Protein AF-A0A369HAF3-F1 (afdb_monomer_lite)

Foldseek 3Di:
DDDDDDDDDPDDDPDPPPDLQVDKDKDWDADPQRDIDIDIDRSDPPDDDDDDDDHPDPPDPPVPVPPPDDD

Radius of gyration: 28.6 Å; chains: 1; bounding box: 55×34×86 Å

Sequence (71 aa):
MPPPCMTVRPTATPTMVDDCRTRTVCIDYVNSCGIMYGTCVADCDPRPVPTPPPCPKTSTLISSVKAKTTP

pLDDT: mean 76.31, std 15.79, range [40.75, 93.75]

Structure (mmCIF, N/CA/C/O backbone):
data_AF-A0A369HAF3-F1
#
_entry.id   AF-A0A369HAF3-F1
#
loop_
_atom_site.group_PDB
_atom_site.id
_atom_site.type_symbol
_atom_site.label_atom_id
_atom_site.label_alt_id
_atom_site.label_comp_id
_atom_site.label_asym_id
_atom_site.label_entity_id
_atom_site.label_seq_id
_atom_site.pdbx_PDB_ins_code
_atom_site.Cartn_x
_atom_site.Cartn_y
_atom_site.Cartn_z
_atom_site.occupancy
_atom_site.B_iso_or_equiv
_atom_site.auth_seq_id
_atom_site.auth_comp_id
_atom_site.auth_asym_id
_atom_site.auth_atom_id
_atom_site.pdbx_PDB_model_num
ATOM 1 N N . MET A 1 1 ? 39.771 27.084 -49.523 1.00 51.34 1 MET A N 1
ATOM 2 C CA . MET A 1 1 ? 39.189 25.741 -49.318 1.00 51.34 1 MET A CA 1
ATOM 3 C C . MET A 1 1 ? 38.653 25.690 -47.891 1.00 51.34 1 MET A C 1
ATOM 5 O O . MET A 1 1 ? 39.463 25.872 -46.989 1.00 51.34 1 MET A O 1
ATOM 9 N N . PRO A 1 2 ? 37.332 25.598 -47.662 1.00 65.50 2 PRO A N 1
ATOM 10 C CA . PRO A 1 2 ? 36.786 25.493 -46.308 1.00 65.50 2 PRO A CA 1
ATOM 11 C C . PRO A 1 2 ? 37.119 24.114 -45.701 1.00 65.50 2 PRO A C 1
ATOM 13 O O . PRO A 1 2 ? 37.210 23.139 -46.452 1.00 65.50 2 PRO A O 1
ATOM 16 N N . PRO A 1 3 ? 37.344 24.015 -44.378 1.00 69.44 3 PRO A N 1
ATOM 17 C CA . PRO A 1 3 ? 37.674 22.749 -43.730 1.00 69.44 3 PRO A CA 1
ATOM 18 C C . PRO A 1 3 ? 36.476 21.781 -43.765 1.00 69.44 3 PRO A C 1
ATOM 20 O O . PRO A 1 3 ? 35.330 22.231 -43.676 1.00 69.44 3 PRO A O 1
ATOM 23 N N . PRO A 1 4 ? 36.709 20.459 -43.884 1.00 66.69 4 PRO A N 1
ATOM 24 C CA . PRO A 1 4 ? 35.635 19.476 -43.844 1.00 66.69 4 PRO A CA 1
ATOM 25 C C . PRO A 1 4 ? 34.961 19.505 -42.467 1.00 66.69 4 PRO A C 1
ATOM 27 O O . PRO A 1 4 ? 35.611 19.347 -41.435 1.00 66.69 4 PRO A O 1
ATOM 30 N N . CYS A 1 5 ? 33.647 19.726 -42.448 1.00 55.75 5 CYS A N 1
ATOM 31 C CA . CYS A 1 5 ? 32.862 19.729 -41.221 1.00 55.75 5 CYS A CA 1
ATOM 32 C C . CYS A 1 5 ? 32.714 18.284 -40.720 1.00 55.75 5 CYS A C 1
ATOM 34 O O . CYS A 1 5 ? 32.053 17.463 -41.359 1.00 55.75 5 CYS A O 1
ATOM 36 N N . MET A 1 6 ? 33.353 17.945 -39.598 1.00 60.31 6 MET A N 1
ATOM 37 C CA . MET A 1 6 ? 33.173 16.639 -38.967 1.00 60.31 6 MET A CA 1
ATOM 38 C C . MET A 1 6 ? 31.805 16.588 -38.285 1.00 60.31 6 MET A C 1
ATOM 40 O O . MET A 1 6 ? 31.586 17.211 -37.249 1.00 60.31 6 MET A O 1
ATOM 44 N N . THR A 1 7 ? 30.878 15.836 -38.877 1.00 68.44 7 THR A N 1
ATOM 45 C CA . THR A 1 7 ? 29.601 15.489 -38.243 1.00 68.44 7 THR A CA 1
ATOM 46 C C . THR A 1 7 ? 29.872 14.472 -37.137 1.00 68.44 7 THR A C 1
ATOM 48 O O . THR A 1 7 ? 30.009 13.276 -37.394 1.00 68.44 7 THR A O 1
ATOM 51 N N . VAL A 1 8 ? 29.980 14.944 -35.896 1.00 70.12 8 VAL A N 1
ATOM 52 C CA . VAL A 1 8 ? 30.003 14.082 -34.709 1.00 70.12 8 VAL A CA 1
ATOM 53 C C . VAL A 1 8 ? 28.609 13.491 -34.509 1.00 70.12 8 VAL A C 1
ATOM 55 O O . VAL A 1 8 ? 27.650 14.206 -34.224 1.00 70.12 8 VAL A O 1
ATOM 58 N N . ARG A 1 9 ? 28.487 12.172 -34.686 1.00 74.00 9 ARG A N 1
ATOM 59 C CA . ARG A 1 9 ? 27.270 11.423 -34.353 1.00 74.00 9 ARG A CA 1
ATOM 60 C C . ARG A 1 9 ? 27.017 11.578 -32.847 1.00 74.00 9 ARG A C 1
ATOM 62 O O . ARG A 1 9 ? 27.946 11.321 -32.081 1.00 74.00 9 ARG A O 1
ATOM 69 N N . PRO A 1 10 ? 25.815 11.976 -32.400 1.00 69.56 10 PRO A N 1
ATOM 70 C CA . PRO A 1 10 ? 25.529 12.047 -30.975 1.00 69.56 10 PRO A CA 1
ATOM 71 C C . PRO A 1 10 ? 25.712 10.657 -30.357 1.00 69.56 10 PRO A C 1
ATOM 73 O O . PRO A 1 10 ? 25.113 9.675 -30.803 1.00 69.56 10 PRO A O 1
ATOM 76 N N . THR A 1 11 ? 26.596 10.573 -29.364 1.00 68.38 11 THR A N 1
ATOM 77 C CA . THR A 1 11 ? 26.784 9.389 -28.527 1.00 68.38 11 THR A CA 1
ATOM 78 C C . THR A 1 11 ? 25.445 9.049 -27.884 1.00 68.38 11 THR A C 1
ATOM 80 O O . THR A 1 11 ? 24.824 9.918 -27.273 1.00 68.38 11 THR A O 1
ATOM 83 N N . ALA A 1 12 ? 24.986 7.806 -28.046 1.00 67.06 12 ALA A N 1
ATOM 84 C CA . ALA A 1 12 ? 23.757 7.346 -27.416 1.00 67.06 12 ALA A CA 1
ATOM 85 C C . ALA A 1 12 ? 23.865 7.562 -25.899 1.00 67.06 12 ALA A C 1
ATOM 87 O O . ALA A 1 12 ? 24.767 7.031 -25.251 1.00 67.06 12 ALA A O 1
ATOM 88 N N . THR A 1 13 ? 22.976 8.387 -25.351 1.00 69.38 13 THR A N 1
ATOM 89 C CA . THR A 1 13 ? 22.813 8.553 -23.907 1.00 69.38 13 THR A CA 1
ATOM 90 C C . THR A 1 13 ? 22.495 7.179 -23.318 1.00 69.38 13 THR A C 1
ATOM 92 O O . THR A 1 13 ? 21.687 6.465 -23.919 1.00 69.38 13 THR A O 1
ATOM 95 N N . PRO A 1 14 ? 23.109 6.763 -22.194 1.00 65.38 14 PRO A N 1
ATOM 96 C CA . PRO A 1 14 ? 22.726 5.510 -21.566 1.00 65.38 14 PRO A CA 1
ATOM 97 C C . PRO A 1 14 ? 21.235 5.586 -21.244 1.00 65.38 14 PRO A C 1
ATOM 99 O O . PRO A 1 14 ? 20.792 6.467 -20.507 1.00 65.38 14 PRO A O 1
ATOM 102 N N . THR A 1 15 ? 20.455 4.691 -21.839 1.00 63.38 15 THR A N 1
ATOM 103 C CA . THR A 1 15 ? 19.061 4.491 -21.472 1.00 63.38 15 THR A CA 1
ATOM 104 C C . THR A 1 15 ? 19.080 4.048 -20.016 1.00 63.38 15 THR A C 1
ATOM 106 O O . THR A 1 15 ? 19.553 2.950 -19.720 1.00 63.38 15 THR A O 1
ATOM 109 N N . MET A 1 16 ? 18.651 4.910 -19.089 1.00 65.12 16 MET A N 1
ATOM 110 C CA . MET A 1 16 ? 18.398 4.454 -17.727 1.00 65.12 16 MET A CA 1
ATOM 111 C C . MET A 1 16 ? 17.318 3.385 -17.827 1.00 65.12 16 MET A C 1
ATOM 113 O O . MET A 1 16 ? 16.200 3.663 -18.259 1.00 65.12 16 MET A O 1
ATOM 117 N N . VAL A 1 17 ? 17.690 2.149 -17.507 1.00 68.12 17 VAL A N 1
ATOM 118 C CA . VAL A 1 17 ? 16.721 1.083 -17.300 1.00 68.12 17 VAL A CA 1
ATOM 119 C C . VAL A 1 17 ? 15.857 1.544 -16.133 1.00 68.12 17 VAL A C 1
ATOM 121 O O . VAL A 1 17 ? 16.369 1.842 -15.055 1.00 68.12 17 VAL A O 1
ATOM 124 N N . ASP A 1 18 ? 14.560 1.707 -16.382 1.00 76.81 18 ASP A N 1
ATOM 125 C CA . ASP A 1 18 ? 13.608 2.134 -15.363 1.00 76.81 18 ASP A CA 1
ATOM 126 C C . ASP A 1 18 ? 13.322 0.934 -14.447 1.00 76.81 18 ASP A C 1
ATOM 128 O O . ASP A 1 18 ? 12.354 0.192 -14.608 1.00 76.81 18 ASP A O 1
ATOM 132 N N . ASP A 1 19 ? 14.254 0.665 -13.533 1.00 85.56 19 ASP A N 1
ATOM 133 C C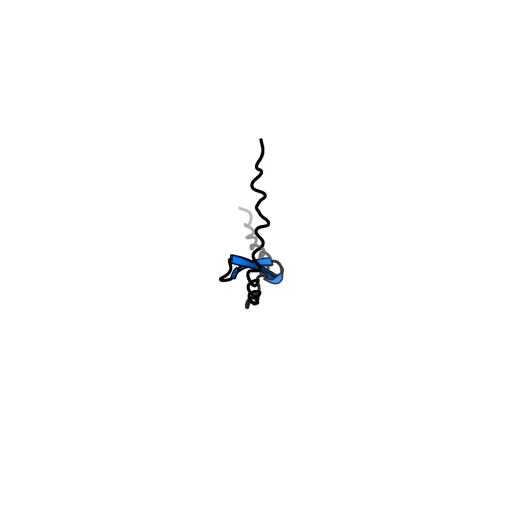A . ASP A 1 19 ? 14.120 -0.389 -12.538 1.00 85.56 19 ASP A CA 1
ATOM 134 C C . ASP A 1 19 ? 13.110 0.054 -11.476 1.00 85.56 19 ASP A C 1
ATOM 136 O O . ASP A 1 19 ? 13.421 0.864 -10.601 1.00 85.56 19 ASP A O 1
ATOM 140 N N . CYS A 1 20 ? 11.909 -0.527 -11.489 1.00 88.06 20 CYS A N 1
ATOM 141 C CA . CYS A 1 20 ? 10.846 -0.242 -10.513 1.00 88.06 20 CYS A CA 1
ATOM 142 C C . CYS A 1 20 ? 11.277 -0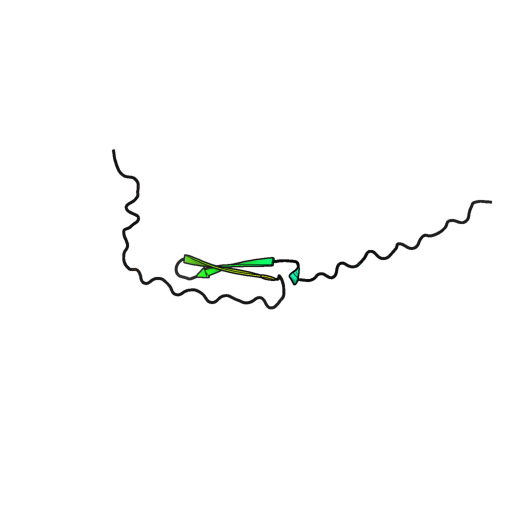.443 -9.047 1.00 88.06 20 CYS A C 1
ATOM 144 O O . CYS A 1 20 ? 10.715 0.152 -8.133 1.00 88.06 20 CYS A O 1
ATOM 146 N N . ARG A 1 21 ? 12.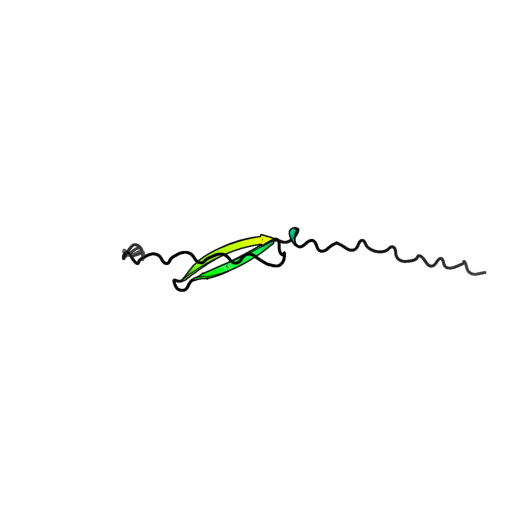324 -1.245 -8.813 1.00 88.69 21 ARG A N 1
ATOM 147 C CA . ARG A 1 21 ? 12.933 -1.486 -7.495 1.00 88.69 21 ARG A CA 1
ATOM 148 C C . ARG A 1 21 ? 13.736 -0.303 -6.955 1.00 88.69 21 ARG A C 1
ATOM 150 O O . ARG A 1 21 ? 14.070 -0.299 -5.776 1.00 88.69 21 ARG A O 1
ATOM 157 N N . THR A 1 22 ? 14.057 0.677 -7.796 1.00 90.50 22 THR A N 1
ATOM 158 C CA . THR A 1 22 ? 14.735 1.916 -7.380 1.00 90.50 22 THR A CA 1
ATOM 159 C C . THR A 1 22 ? 13.770 2.930 -6.773 1.00 90.50 22 THR A C 1
ATOM 161 O O . THR A 1 22 ? 14.206 3.891 -6.141 1.00 90.50 22 THR A O 1
ATOM 164 N N . ARG A 1 23 ? 12.460 2.714 -6.942 1.00 89.31 23 ARG A N 1
ATOM 165 C CA . ARG A 1 23 ? 11.394 3.564 -6.419 1.00 89.31 23 ARG A CA 1
ATOM 166 C C . ARG A 1 23 ? 10.579 2.788 -5.395 1.00 89.31 23 ARG A C 1
ATOM 168 O O . ARG A 1 23 ? 10.270 1.616 -5.592 1.00 89.31 23 ARG A O 1
ATOM 175 N N . THR A 1 24 ? 10.204 3.467 -4.321 1.00 92.62 24 THR A N 1
ATOM 176 C CA . THR A 1 24 ? 9.319 2.924 -3.289 1.00 92.62 24 THR A CA 1
ATOM 177 C C . THR A 1 24 ? 8.007 3.685 -3.340 1.00 92.62 24 THR A C 1
ATOM 179 O O . THR A 1 24 ? 8.004 4.914 -3.299 1.00 92.62 24 THR A O 1
ATOM 182 N N . VAL A 1 25 ? 6.897 2.959 -3.394 1.00 92.38 25 VAL A N 1
ATOM 183 C CA . VAL A 1 25 ? 5.557 3.503 -3.183 1.00 9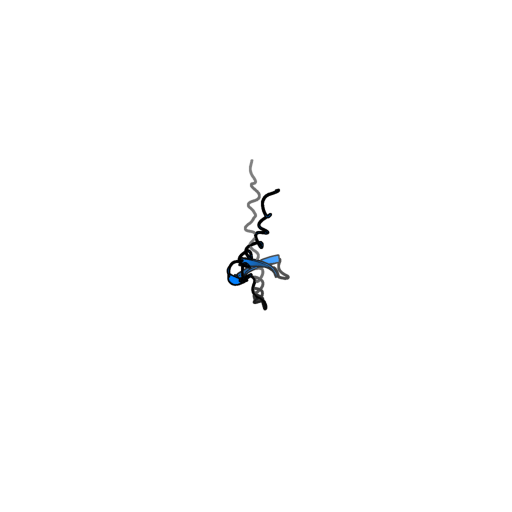2.38 25 VAL A CA 1
ATOM 184 C C . VAL A 1 25 ? 5.117 3.187 -1.762 1.00 92.38 25 VAL A C 1
ATOM 186 O O . VAL A 1 25 ? 5.431 2.112 -1.254 1.00 92.38 25 VAL A O 1
ATOM 189 N N . CYS A 1 26 ? 4.358 4.079 -1.136 1.00 93.31 26 CYS A N 1
ATOM 190 C CA . CYS A 1 26 ? 3.603 3.763 0.071 1.00 93.31 26 CYS A CA 1
ATOM 191 C C . CYS A 1 26 ? 2.118 3.779 -0.270 1.00 93.31 26 CYS A C 1
ATOM 193 O O . CYS A 1 26 ? 1.637 4.687 -0.948 1.00 93.31 26 CYS A O 1
ATOM 195 N N . ILE A 1 27 ? 1.421 2.727 0.142 1.00 92.06 27 ILE A N 1
ATOM 196 C CA . ILE A 1 27 ? 0.006 2.536 -0.135 1.00 92.06 27 ILE A CA 1
ATOM 197 C C . ILE A 1 27 ? -0.719 2.579 1.198 1.00 92.06 27 ILE A C 1
ATOM 199 O O . ILE A 1 27 ? -0.599 1.648 1.996 1.00 92.06 27 ILE A O 1
ATOM 203 N N . ASP A 1 28 ? -1.451 3.665 1.422 1.00 93.75 28 ASP A N 1
ATOM 204 C CA . ASP A 1 28 ? -2.245 3.891 2.621 1.00 93.75 28 ASP A CA 1
ATOM 205 C C . ASP A 1 28 ? -3.723 3.632 2.329 1.00 93.75 28 ASP A C 1
ATOM 207 O O . ASP A 1 28 ? -4.303 4.146 1.372 1.00 93.75 28 ASP A O 1
ATOM 211 N N . TYR A 1 29 ? -4.350 2.845 3.190 1.00 92.31 29 TYR A N 1
ATOM 212 C CA . TYR A 1 29 ? -5.763 2.518 3.161 1.00 92.31 29 TYR A CA 1
ATOM 213 C C . TYR A 1 29 ? -6.409 2.900 4.487 1.00 92.31 29 TYR A C 1
ATOM 215 O O . TYR A 1 29 ? -5.769 2.934 5.537 1.00 92.31 29 TYR A O 1
ATOM 223 N N . VAL A 1 30 ? -7.717 3.139 4.449 1.00 92.94 30 VAL A N 1
ATOM 224 C CA . VAL A 1 30 ? -8.536 3.347 5.644 1.00 92.94 30 VAL A CA 1
ATOM 225 C C . VAL A 1 30 ? -9.638 2.301 5.636 1.00 92.94 30 VAL A C 1
ATOM 227 O O . VAL A 1 30 ? -10.331 2.135 4.632 1.00 92.94 30 VAL A O 1
ATOM 230 N N . ASN A 1 31 ? -9.775 1.542 6.724 1.00 90.50 31 ASN A N 1
ATOM 231 C CA . ASN A 1 31 ? -10.856 0.561 6.830 1.00 90.50 31 ASN A CA 1
ATOM 232 C C . ASN A 1 31 ? -12.187 1.244 7.202 1.00 90.50 31 ASN A C 1
ATOM 234 O O . ASN A 1 31 ? -12.230 2.426 7.539 1.00 90.50 31 ASN A O 1
ATOM 238 N N . SER A 1 32 ? -13.290 0.492 7.201 1.00 91.31 32 SER A N 1
ATOM 239 C CA . SER A 1 32 ? -14.627 1.010 7.548 1.00 91.31 32 SER A CA 1
ATOM 240 C C . SER A 1 32 ? -14.736 1.596 8.962 1.00 91.31 32 SER A C 1
ATOM 242 O O . SER A 1 32 ? -15.689 2.307 9.260 1.00 91.31 32 SER A O 1
ATOM 244 N N . CYS A 1 33 ? -13.779 1.288 9.836 1.00 90.06 33 CYS A N 1
ATOM 245 C CA . CYS A 1 33 ? -13.714 1.764 11.212 1.00 90.06 33 CYS A CA 1
ATOM 246 C C . CYS A 1 33 ? -12.782 2.974 11.384 1.00 90.06 33 CYS A C 1
ATOM 248 O O . CYS A 1 33 ? -12.541 3.392 12.513 1.00 90.06 33 CYS A O 1
ATOM 250 N N . GLY A 1 34 ? -12.255 3.539 10.291 1.00 89.00 34 GLY A N 1
ATOM 251 C CA . GLY A 1 34 ? -11.402 4.729 10.319 1.00 89.00 34 GLY A CA 1
ATOM 252 C C . GLY A 1 34 ? -9.940 4.457 10.681 1.00 89.00 34 GLY A C 1
ATOM 253 O O . GLY A 1 34 ? -9.210 5.389 11.005 1.00 89.00 34 GLY A O 1
ATOM 254 N N . ILE A 1 35 ? -9.493 3.200 10.645 1.00 90.00 35 ILE A N 1
ATOM 255 C CA . ILE A 1 35 ? -8.106 2.836 10.959 1.00 90.00 35 ILE A CA 1
ATOM 256 C C . ILE A 1 35 ? -7.270 2.943 9.689 1.00 90.00 35 ILE A C 1
ATOM 258 O O . ILE A 1 35 ? -7.566 2.258 8.707 1.00 90.00 35 ILE A O 1
ATOM 262 N N . MET A 1 36 ? -6.222 3.768 9.732 1.00 90.56 36 MET A N 1
ATOM 263 C CA . MET A 1 36 ? -5.199 3.829 8.687 1.00 90.56 36 MET A CA 1
ATOM 264 C C . MET A 1 36 ? -4.287 2.605 8.774 1.00 90.56 36 MET A C 1
ATOM 266 O O . MET A 1 36 ? -3.784 2.264 9.845 1.00 90.56 36 MET A O 1
ATOM 270 N N . TYR A 1 37 ? -4.079 1.946 7.643 1.00 92.25 37 TYR A N 1
ATOM 271 C CA . TYR A 1 37 ? -3.154 0.833 7.489 1.00 92.25 37 TYR A CA 1
ATOM 272 C C . TYR A 1 37 ? -2.500 0.924 6.117 1.00 92.25 37 TYR A C 1
ATOM 274 O O . TYR A 1 37 ? -3.137 1.318 5.147 1.00 92.25 37 TYR A O 1
ATOM 282 N N . GLY A 1 38 ? -1.232 0.554 6.022 1.00 92.62 38 GLY A N 1
ATOM 283 C CA . GLY A 1 38 ? -0.513 0.681 4.768 1.00 92.62 38 GLY A CA 1
ATOM 284 C C . GLY A 1 38 ? 0.760 -0.133 4.734 1.00 92.62 38 GLY A C 1
ATOM 285 O O . GLY A 1 38 ? 1.173 -0.735 5.728 1.00 92.62 38 GLY A O 1
ATOM 286 N N . THR A 1 39 ? 1.368 -0.171 3.558 1.00 91.06 39 THR A N 1
ATOM 287 C CA . THR A 1 39 ? 2.669 -0.798 3.341 1.00 91.06 39 THR A CA 1
ATOM 288 C C . THR A 1 39 ? 3.464 0.002 2.321 1.00 91.06 39 THR A C 1
ATOM 290 O O . THR A 1 39 ? 2.884 0.603 1.415 1.00 91.06 39 THR A O 1
ATOM 293 N N . CYS A 1 40 ? 4.788 0.008 2.468 1.00 92.69 40 CYS A N 1
ATOM 294 C CA . CYS A 1 40 ? 5.683 0.586 1.479 1.00 92.69 40 CYS A CA 1
ATOM 295 C C . CYS A 1 40 ? 6.419 -0.537 0.746 1.00 92.69 40 CYS A C 1
ATOM 297 O O . CYS A 1 40 ? 7.046 -1.391 1.374 1.00 92.69 40 CYS A O 1
ATOM 299 N N . VAL A 1 41 ? 6.332 -0.538 -0.581 1.00 92.75 41 VAL A N 1
ATOM 300 C CA . VAL A 1 41 ? 6.870 -1.583 -1.460 1.00 92.75 41 VAL A CA 1
ATOM 301 C C . VAL A 1 41 ? 7.548 -0.967 -2.675 1.00 92.75 41 VAL A C 1
ATOM 303 O O . VAL A 1 41 ? 7.333 0.202 -2.986 1.00 92.75 41 VAL A O 1
ATOM 306 N N . ALA A 1 42 ? 8.372 -1.751 -3.368 1.00 93.19 42 ALA A N 1
ATOM 307 C CA . ALA A 1 42 ? 8.919 -1.337 -4.656 1.00 93.19 42 ALA A CA 1
ATOM 308 C C . ALA A 1 42 ? 7.787 -0.952 -5.623 1.00 93.19 42 ALA A C 1
ATOM 310 O O . ALA A 1 42 ? 6.710 -1.552 -5.582 1.00 93.19 42 ALA A O 1
ATOM 311 N N . ASP A 1 43 ? 8.043 -0.001 -6.520 1.00 91.19 43 ASP A N 1
ATOM 312 C CA . ASP A 1 43 ? 7.079 0.503 -7.508 1.00 91.19 43 ASP A CA 1
ATOM 313 C C . ASP A 1 43 ? 6.796 -0.504 -8.643 1.00 91.19 43 ASP A C 1
ATOM 315 O O . ASP A 1 43 ? 6.577 -0.147 -9.794 1.00 91.19 43 ASP A O 1
ATOM 319 N N . CYS A 1 44 ? 6.880 -1.796 -8.3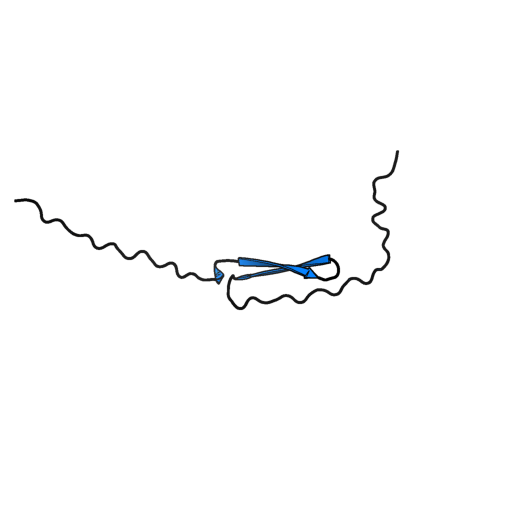41 1.00 89.31 44 CYS A N 1
ATOM 320 C CA . CYS A 1 44 ? 6.735 -2.882 -9.289 1.00 89.31 44 CYS A CA 1
ATOM 321 C C . CYS A 1 44 ? 5.300 -3.405 -9.278 1.00 89.31 44 CYS A C 1
ATOM 323 O O . CYS A 1 44 ? 4.715 -3.623 -8.215 1.00 89.31 44 CYS A O 1
ATOM 325 N N . ASP A 1 45 ? 4.771 -3.680 -10.465 1.00 86.12 45 ASP A N 1
ATOM 326 C CA . ASP A 1 45 ? 3.479 -4.337 -10.626 1.00 86.12 45 ASP A CA 1
ATOM 327 C C . ASP A 1 45 ? 3.628 -5.871 -10.710 1.00 86.12 45 ASP A C 1
ATOM 329 O O . ASP A 1 45 ? 4.578 -6.360 -11.333 1.00 86.12 45 ASP A O 1
ATOM 333 N N . PRO A 1 46 ? 2.704 -6.655 -10.116 1.00 87.62 46 PRO A N 1
ATOM 334 C CA . PRO A 1 46 ? 1.553 -6.220 -9.324 1.00 87.62 46 PRO A CA 1
ATOM 335 C C . PRO A 1 46 ? 1.929 -5.880 -7.874 1.00 87.62 46 PRO A C 1
ATOM 337 O O . PRO A 1 46 ? 2.692 -6.595 -7.218 1.00 87.62 46 PRO A O 1
ATOM 340 N N . ARG A 1 47 ? 1.335 -4.810 -7.346 1.00 86.06 47 ARG A N 1
ATOM 341 C CA . ARG A 1 47 ? 1.575 -4.367 -5.967 1.00 86.06 47 ARG A CA 1
ATOM 342 C C . ARG A 1 47 ? 0.776 -5.222 -4.976 1.00 86.06 47 ARG A C 1
ATOM 344 O O . ARG A 1 47 ? -0.406 -5.476 -5.213 1.00 86.06 47 ARG A O 1
ATOM 351 N N . PRO A 1 48 ? 1.372 -5.654 -3.852 1.00 86.00 48 PRO A N 1
ATOM 352 C CA . PRO A 1 48 ? 0.639 -6.361 -2.812 1.00 86.00 48 PRO A CA 1
ATOM 353 C C . PRO A 1 48 ? -0.389 -5.439 -2.148 1.00 86.00 48 PRO A C 1
ATOM 355 O O . PRO A 1 48 ? -0.064 -4.330 -1.724 1.00 86.00 48 PRO A O 1
ATOM 358 N N . VAL A 1 49 ? -1.624 -5.926 -2.022 1.00 85.69 49 VAL A N 1
ATOM 359 C CA . VAL A 1 49 ? -2.692 -5.232 -1.295 1.00 85.69 49 VAL A CA 1
ATOM 360 C C . VAL A 1 49 ? -2.703 -5.737 0.153 1.00 85.69 49 VAL A C 1
ATOM 362 O O . VAL A 1 49 ? -2.918 -6.932 0.373 1.00 85.69 49 VAL A O 1
ATOM 365 N N . PRO A 1 50 ? -2.457 -4.873 1.152 1.00 85.06 50 PRO A N 1
ATOM 366 C CA . PRO A 1 50 ? -2.507 -5.259 2.553 1.00 85.06 50 PRO A CA 1
ATOM 367 C C . PRO A 1 50 ? -3.940 -5.611 2.971 1.00 85.06 50 PRO A C 1
ATOM 369 O O . PRO A 1 50 ? -4.907 -4.967 2.567 1.00 85.06 50 PRO A O 1
ATOM 372 N N . THR A 1 51 ? -4.083 -6.630 3.816 1.00 90.69 51 THR A N 1
ATOM 373 C CA . THR A 1 51 ? -5.376 -6.990 4.407 1.00 90.69 51 THR A CA 1
ATOM 374 C C . THR A 1 51 ? -5.762 -5.998 5.507 1.00 90.69 51 THR A C 1
ATOM 376 O O . THR A 1 51 ? -4.918 -5.697 6.358 1.00 90.69 51 THR A O 1
ATOM 379 N N . PRO A 1 52 ? -7.020 -5.522 5.551 1.00 88.12 52 PRO A N 1
ATOM 380 C CA . PRO A 1 52 ? -7.462 -4.575 6.565 1.00 88.12 52 PRO A CA 1
ATOM 381 C C . PRO A 1 52 ? -7.401 -5.191 7.971 1.00 88.12 52 PRO A C 1
ATOM 383 O O . PRO A 1 52 ? -7.817 -6.339 8.157 1.00 88.12 52 PRO A O 1
ATOM 386 N N . PRO A 1 53 ? -6.938 -4.437 8.984 1.00 88.19 53 PRO A N 1
ATOM 387 C CA . PRO A 1 53 ? -6.961 -4.901 10.363 1.00 88.19 53 PRO A CA 1
ATOM 388 C C . PRO A 1 53 ? -8.407 -5.035 10.873 1.00 88.19 53 PRO A C 1
ATOM 390 O O . PRO A 1 53 ? -9.289 -4.284 10.431 1.00 88.19 53 PRO A O 1
ATOM 393 N N . PRO A 1 54 ? -8.665 -5.951 11.830 1.00 89.56 54 PRO A N 1
ATOM 394 C CA . PRO A 1 54 ? -9.971 -6.070 12.458 1.00 89.56 54 PRO A CA 1
ATOM 395 C C . PRO A 1 54 ? -10.315 -4.782 13.206 1.00 89.56 54 PRO A C 1
ATOM 397 O O . PRO A 1 54 ? -9.457 -4.152 13.829 1.00 89.56 54 PRO A O 1
ATOM 400 N N . CYS A 1 55 ? -11.590 -4.404 13.177 1.00 86.88 55 CYS A N 1
ATOM 401 C CA . CYS A 1 55 ? -12.047 -3.275 13.966 1.00 86.88 55 CYS A CA 1
ATOM 402 C C . CYS A 1 55 ? -11.898 -3.585 15.461 1.00 86.88 55 CYS A C 1
ATOM 404 O O . CYS A 1 55 ? -12.300 -4.671 15.899 1.00 86.88 55 CYS A O 1
ATOM 406 N N . PRO A 1 56 ? -11.354 -2.654 16.265 1.00 81.81 56 PRO A N 1
ATOM 407 C CA . PRO A 1 56 ? -11.367 -2.799 17.703 1.00 81.81 56 PRO A CA 1
ATOM 408 C C . PRO A 1 56 ? -12.823 -2.918 18.137 1.00 81.81 56 PRO A C 1
ATOM 410 O O . PRO A 1 56 ? -13.677 -2.120 17.747 1.00 81.81 56 PRO A O 1
ATOM 413 N N . LYS A 1 57 ? -13.118 -3.935 18.946 1.00 77.38 57 LYS A N 1
ATOM 414 C CA . LYS A 1 57 ? -14.394 -3.981 19.651 1.00 77.38 57 LYS A CA 1
ATOM 415 C C . LYS A 1 57 ? -14.408 -2.753 20.544 1.00 77.38 57 LYS A C 1
ATOM 417 O O . LYS A 1 57 ? -13.470 -2.558 21.315 1.00 77.38 57 LYS A O 1
ATOM 422 N N . THR A 1 58 ? -15.426 -1.916 20.402 1.00 62.06 58 THR A N 1
ATOM 423 C CA . THR A 1 58 ? -15.685 -0.776 21.279 1.00 62.06 58 THR A CA 1
ATOM 424 C C . THR A 1 58 ? -15.790 -1.266 22.720 1.00 62.06 58 THR A C 1
ATOM 426 O O . THR A 1 58 ? -16.873 -1.568 23.208 1.00 62.06 58 THR A O 1
ATOM 429 N N . SER A 1 59 ? -14.660 -1.370 23.413 1.00 54.47 59 SER A N 1
ATOM 430 C CA . SER A 1 59 ? -14.637 -1.199 24.851 1.00 54.47 59 SER A CA 1
ATOM 431 C C . SER A 1 59 ? -14.568 0.296 25.052 1.00 54.47 59 SER A C 1
ATOM 433 O O . SER A 1 59 ? -13.553 0.926 24.764 1.00 54.47 59 SER A O 1
ATOM 435 N N . THR A 1 60 ? -15.706 0.845 25.445 1.00 52.53 60 THR A N 1
ATOM 436 C CA . THR A 1 60 ? -15.961 2.215 25.867 1.00 52.53 60 THR A CA 1
ATOM 437 C C . THR A 1 60 ? -14.837 2.736 26.763 1.00 52.53 60 THR A C 1
ATOM 439 O O . THR A 1 60 ? -14.922 2.687 27.983 1.00 52.53 60 THR A O 1
ATOM 442 N N . LEU A 1 61 ? -13.761 3.244 26.172 1.00 52.81 61 LEU A N 1
ATOM 443 C CA . LEU A 1 61 ? -12.812 4.089 26.869 1.00 52.81 61 LEU A CA 1
ATOM 444 C C . LEU A 1 61 ? -13.175 5.518 26.515 1.00 52.81 61 LEU A C 1
ATOM 446 O O . LEU A 1 61 ? -12.633 6.140 25.604 1.00 52.81 61 LEU A O 1
ATOM 450 N N . ILE A 1 62 ? -14.098 6.034 27.318 1.00 54.25 62 ILE A N 1
ATOM 451 C CA . ILE A 1 62 ? -14.064 7.408 27.804 1.00 54.25 62 ILE A CA 1
ATOM 452 C C . ILE A 1 62 ? -12.670 7.634 28.439 1.00 54.25 62 ILE A C 1
ATOM 454 O O . ILE A 1 62 ? -12.531 7.694 29.650 1.00 54.25 62 ILE A O 1
ATOM 458 N N . SER A 1 63 ? -11.604 7.685 27.638 1.00 52.88 63 SER A N 1
ATOM 459 C CA . SER A 1 63 ? -10.233 7.997 28.087 1.00 52.88 63 SER A CA 1
ATOM 460 C C . SER A 1 63 ? -9.672 9.236 27.394 1.00 52.88 63 SER A C 1
ATOM 462 O O . SER A 1 63 ? -8.518 9.601 27.590 1.00 52.88 63 SER A O 1
ATOM 464 N N . SER A 1 64 ? -10.517 9.945 26.650 1.00 51.12 64 SER A N 1
ATOM 465 C CA . SER A 1 64 ? -10.304 11.334 26.258 1.00 51.12 64 SER A CA 1
ATOM 466 C C . SER A 1 64 ? -11.367 12.262 26.856 1.00 51.12 64 SER A C 1
ATOM 468 O O . SER A 1 64 ? -11.624 13.339 26.329 1.00 51.12 64 SER A O 1
ATOM 470 N N . VAL A 1 65 ? -11.811 11.978 28.091 1.00 56.75 65 VAL A N 1
ATOM 471 C CA . VAL A 1 65 ? -11.918 13.057 29.098 1.00 56.75 65 VAL A CA 1
ATOM 472 C C . VAL A 1 65 ? -10.487 13.470 29.478 1.00 56.75 65 VAL A C 1
ATOM 474 O O . VAL A 1 65 ? -9.988 13.269 30.576 1.00 56.75 65 VAL A O 1
ATOM 477 N N . LYS A 1 66 ? -9.777 13.997 28.486 1.00 49.12 66 LYS A N 1
ATOM 478 C CA . LYS A 1 66 ? -8.660 14.920 28.645 1.00 49.12 66 LYS A CA 1
ATOM 479 C C . LYS A 1 66 ? -8.881 16.092 27.688 1.0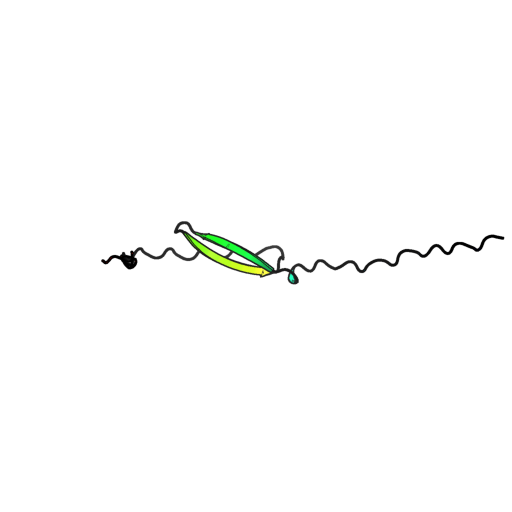0 49.12 66 LYS A C 1
ATOM 481 O O . LYS A 1 66 ? -7.941 16.673 27.162 1.00 49.12 66 LYS A O 1
ATOM 486 N N . ALA A 1 67 ? -10.146 16.485 27.503 1.00 49.88 67 ALA A N 1
ATOM 487 C CA . ALA A 1 67 ? -10.440 17.899 27.372 1.00 49.88 67 ALA A CA 1
ATOM 488 C C . ALA A 1 67 ? -9.986 18.524 28.692 1.00 49.88 67 ALA A C 1
ATOM 490 O O . ALA A 1 67 ? -10.635 18.365 29.724 1.00 49.88 67 ALA A O 1
ATOM 491 N N . LYS A 1 68 ? -8.783 19.098 28.647 1.00 50.91 68 LYS A N 1
ATOM 492 C CA . LYS A 1 68 ? -8.159 19.966 29.641 1.00 50.91 68 LYS A CA 1
ATOM 493 C C . LYS A 1 68 ? -9.219 20.910 30.220 1.00 50.91 68 LYS A C 1
ATOM 495 O O . LYS A 1 68 ? -9.473 21.979 29.684 1.00 50.91 68 LYS A O 1
ATOM 500 N N . THR A 1 69 ? -9.881 20.450 31.270 1.00 54.78 69 THR A N 1
ATOM 501 C CA . THR A 1 69 ? -10.781 21.228 32.109 1.00 54.78 69 THR A CA 1
ATOM 502 C C . THR A 1 69 ? -9.950 21.688 33.293 1.00 54.78 69 THR A C 1
ATOM 504 O O . THR A 1 69 ? -9.116 20.912 33.772 1.00 54.78 69 THR A O 1
ATOM 507 N N . THR A 1 70 ? -10.262 22.888 33.784 1.00 40.75 70 THR A N 1
ATOM 508 C CA . THR A 1 70 ? -9.878 23.501 35.074 1.00 40.75 70 THR A CA 1
ATOM 509 C C . THR A 1 70 ? -8.740 24.524 34.982 1.00 40.75 70 THR A C 1
ATOM 511 O O . THR A 1 70 ? -7.742 24.248 34.310 1.00 40.75 70 THR A O 1
ATOM 514 N N . PRO A 1 71 ? -8.766 25.588 35.806 1.00 54.00 71 PRO A N 1
ATOM 515 C CA . PRO A 1 71 ? -9.865 26.478 36.219 1.00 54.00 71 PRO A CA 1
ATOM 516 C C . PRO A 1 71 ? -9.756 27.890 35.610 1.00 54.00 71 PRO A C 1
ATOM 518 O O . PRO A 1 71 ? -8.658 28.263 35.138 1.00 54.00 71 PRO A O 1
#

Secondary structure (DSSP, 8-state):
-PPP----PPPPPP-----GGGSEEEEEEE-TTS-EEEEEEESPSSPPPPPPPPPPP---------S----